Protein AF-A0A1B6KDT9-F1 (afdb_monomer_lite)

Organism: NCBI:txid36148

Foldseek 3Di:
DVVVVLLVVLLVQLLVLVLQLVVCVVVVPPVSNVVSVVSNVVSLVVLVVQLVVLAVVLVVLVVVLVVLVPDPQVPDDPVSVVVSVVSNVVSVVVPCPPDDPDDRSHVVSSVVSVVVSVVVNVVVVVVVVVD

Radius of gyration: 21.73 Å; chains: 1; bounding box: 51×24×67 Å

pLDDT: mean 79.78, std 12.58, range [40.0, 93.25]

Sequence (131 aa):
MIFLEVVLTSQIAICFCGFHVIQAVYTGESTRLFKFFIGVGVFTLMLFVYCTSGQKLINKSEELHNNLYFCPWPERSESFKRAVHLCQTNTKKALVIDGTLTIPANLHTFVNSMKAVFSYLNFLLAIKDKS

InterPro domains:
  IPR004117 Olfactory receptor, insect [PF02949] (7-117)
  IPR004117 Olfactory receptor, insect [PTHR21137] (2-129)

Structure (mmCIF, N/CA/C/O backbone):
data_AF-A0A1B6KDT9-F1
#
_entry.id   AF-A0A1B6KDT9-F1
#
loop_
_atom_site.group_PDB
_atom_site.id
_atom_site.type_symbol
_atom_site.label_atom_id
_atom_site.label_alt_id
_atom_site.label_comp_id
_atom_site.label_asym_id
_atom_site.label_entity_id
_atom_site.label_seq_id
_atom_site.pdbx_PDB_ins_code
_atom_site.Cartn_x
_atom_site.Cartn_y
_atom_site.Cartn_z
_atom_site.occupancy
_atom_site.B_iso_or_equiv
_atom_site.auth_seq_id
_atom_site.auth_comp_id
_atom_site.auth_asym_id
_atom_site.auth_atom_id
_atom_site.pdbx_PDB_model_num
ATOM 1 N N . MET A 1 1 ? 2.517 13.244 -9.007 1.00 64.44 1 MET A N 1
ATOM 2 C CA . MET A 1 1 ? 1.437 13.972 -8.308 1.00 64.44 1 MET A CA 1
ATOM 3 C C . MET A 1 1 ? 0.186 13.101 -8.173 1.00 64.44 1 MET A C 1
ATOM 5 O O . MET A 1 1 ? -0.043 12.633 -7.071 1.00 64.44 1 MET A O 1
ATOM 9 N N . ILE A 1 2 ? -0.508 12.742 -9.266 1.00 75.62 2 ILE A N 1
ATOM 10 C CA . ILE A 1 2 ? -1.737 11.906 -9.240 1.00 75.62 2 ILE A CA 1
ATOM 11 C C . ILE A 1 2 ? -1.549 10.560 -8.507 1.00 75.62 2 ILE A C 1
ATOM 13 O O . ILE A 1 2 ? -2.384 10.178 -7.696 1.00 75.62 2 ILE A O 1
ATOM 17 N N . PHE A 1 3 ? -0.431 9.856 -8.737 1.00 72.06 3 PHE A N 1
ATOM 18 C CA . PHE A 1 3 ? -0.158 8.567 -8.078 1.00 72.06 3 PHE A CA 1
ATOM 19 C C . PHE A 1 3 ? -0.131 8.671 -6.547 1.00 72.06 3 PHE A C 1
ATOM 21 O O . PHE A 1 3 ? -0.765 7.877 -5.858 1.00 72.06 3 PHE A O 1
ATOM 28 N N . LEU A 1 4 ? 0.582 9.669 -6.018 1.00 73.62 4 LEU A N 1
ATOM 29 C CA . LEU A 1 4 ? 0.718 9.869 -4.577 1.00 73.62 4 LEU A CA 1
ATOM 30 C C . LEU A 1 4 ? -0.634 10.218 -3.946 1.00 73.62 4 LEU A C 1
ATOM 32 O O . LEU A 1 4 ? -0.986 9.672 -2.908 1.00 73.62 4 LEU A O 1
ATOM 36 N N . GLU A 1 5 ? -1.405 11.081 -4.602 1.00 80.94 5 GLU A N 1
ATOM 37 C CA . GLU A 1 5 ? -2.733 11.489 -4.144 1.00 80.94 5 GLU A CA 1
ATOM 38 C C . GLU A 1 5 ? -3.702 10.300 -4.055 1.00 80.94 5 GLU A C 1
ATOM 40 O O . GLU A 1 5 ? -4.363 10.112 -3.034 1.00 80.94 5 GLU A O 1
ATOM 45 N N . VAL A 1 6 ? -3.729 9.434 -5.074 1.00 81.50 6 VAL A N 1
ATOM 46 C CA . VAL A 1 6 ? -4.562 8.218 -5.083 1.00 81.50 6 VAL A CA 1
ATOM 47 C C . VAL A 1 6 ? -4.156 7.246 -3.970 1.00 81.50 6 VAL A C 1
ATOM 49 O O . VAL A 1 6 ? -5.011 6.689 -3.281 1.00 81.50 6 VAL A O 1
ATOM 52 N N . VAL A 1 7 ? -2.853 7.052 -3.750 1.00 82.62 7 VAL A N 1
ATOM 53 C CA . VAL A 1 7 ? -2.365 6.160 -2.687 1.00 82.62 7 VAL A CA 1
ATOM 54 C C . VAL A 1 7 ? -2.754 6.698 -1.310 1.00 82.62 7 VAL A C 1
ATOM 56 O O . VAL A 1 7 ? -3.352 5.963 -0.525 1.00 82.62 7 VAL A O 1
ATOM 59 N N . LEU A 1 8 ? -2.509 7.981 -1.038 1.00 83.38 8 LEU A N 1
ATOM 60 C CA . LEU A 1 8 ? -2.834 8.593 0.253 1.00 83.38 8 LEU A CA 1
ATOM 61 C C . LEU A 1 8 ? -4.343 8.582 0.533 1.00 83.38 8 LEU A C 1
ATOM 63 O O . LEU A 1 8 ? -4.763 8.193 1.622 1.00 83.38 8 LEU A O 1
ATOM 67 N N . THR A 1 9 ? -5.166 8.952 -0.452 1.00 86.75 9 THR A N 1
ATOM 68 C CA . THR A 1 9 ? -6.633 8.944 -0.307 1.00 86.75 9 THR A CA 1
ATOM 69 C C . THR A 1 9 ? -7.169 7.538 -0.047 1.00 86.75 9 THR A C 1
ATOM 71 O O . THR A 1 9 ? -7.989 7.357 0.854 1.00 86.75 9 THR A O 1
ATOM 74 N N . SER A 1 10 ? -6.660 6.524 -0.755 1.00 87.12 10 SER A N 1
ATOM 75 C CA . SER A 1 10 ? -7.054 5.130 -0.519 1.00 87.12 10 SER A CA 1
ATOM 76 C C . SER A 1 10 ? -6.638 4.624 0.868 1.00 87.12 10 SER A C 1
ATOM 78 O O . SER A 1 10 ? -7.434 3.969 1.535 1.00 87.12 10 SER A O 1
ATOM 80 N N . GLN A 1 11 ? -5.444 4.977 1.359 1.00 88.56 11 GLN A N 1
ATOM 81 C CA . GLN A 1 11 ? -4.993 4.594 2.701 1.00 88.56 11 GLN A CA 1
ATOM 82 C C . GLN A 1 11 ? -5.866 5.211 3.793 1.0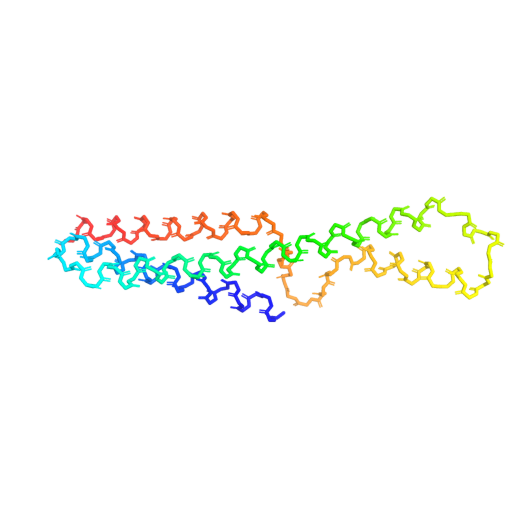0 88.56 11 GLN A C 1
ATOM 84 O O . GLN A 1 11 ? -6.297 4.502 4.701 1.00 88.56 11 GLN A O 1
ATOM 89 N N . ILE A 1 12 ? -6.162 6.511 3.692 1.00 89.75 12 ILE A N 1
ATOM 90 C CA . ILE A 1 12 ? -7.029 7.210 4.650 1.00 89.75 12 ILE A CA 1
ATOM 91 C C . ILE A 1 12 ? -8.427 6.577 4.657 1.00 89.75 12 ILE A C 1
ATOM 93 O O . ILE A 1 12 ? -8.976 6.316 5.730 1.00 89.75 12 ILE A O 1
ATOM 97 N N . ALA A 1 13 ? -8.977 6.261 3.480 1.00 91.75 13 ALA A N 1
ATOM 98 C CA . ALA A 1 13 ? -10.274 5.602 3.359 1.00 91.75 13 ALA A CA 1
ATOM 99 C C . ALA A 1 13 ? -10.287 4.208 4.010 1.00 91.75 13 ALA A C 1
ATOM 101 O O . ALA A 1 13 ? -11.212 3.893 4.760 1.00 91.75 13 ALA A O 1
ATOM 102 N N . ILE A 1 14 ? -9.246 3.391 3.794 1.00 92.31 14 ILE A N 1
ATOM 103 C CA . ILE A 1 14 ? -9.132 2.063 4.418 1.00 92.31 14 ILE A CA 1
ATOM 104 C C . ILE A 1 14 ? -9.033 2.188 5.943 1.00 92.31 14 ILE A C 1
ATOM 106 O O . ILE A 1 14 ? -9.718 1.449 6.648 1.00 92.31 14 ILE A O 1
ATOM 110 N N . CYS A 1 15 ? -8.243 3.131 6.468 1.00 91.19 15 CYS A N 1
ATOM 111 C CA . CYS A 1 15 ? -8.153 3.380 7.910 1.00 91.19 15 CYS A CA 1
ATOM 112 C C . CYS A 1 15 ? -9.515 3.763 8.510 1.00 91.19 15 CYS A C 1
ATOM 114 O O . CYS A 1 15 ? -9.925 3.205 9.527 1.00 91.19 15 CYS A O 1
ATOM 116 N N . PHE A 1 16 ? -10.236 4.685 7.866 1.00 90.62 16 PHE A N 1
ATOM 117 C CA . PHE A 1 16 ? -11.547 5.139 8.324 1.00 90.62 16 PHE A CA 1
ATOM 118 C C . PHE A 1 16 ? -12.584 4.008 8.307 1.00 90.62 16 PHE A C 1
ATOM 120 O O . PHE A 1 16 ? -13.243 3.744 9.315 1.00 90.62 16 PHE A O 1
ATOM 127 N N . CYS A 1 17 ? -12.697 3.284 7.188 1.00 92.19 17 CYS A N 1
ATOM 128 C CA . CYS A 1 17 ? -13.607 2.146 7.087 1.00 92.19 17 CYS A CA 1
ATOM 129 C C . CYS A 1 17 ? -13.220 1.022 8.057 1.00 92.19 17 CYS A C 1
ATOM 131 O O . CYS A 1 17 ? -14.099 0.463 8.706 1.00 92.19 17 CYS A O 1
ATOM 133 N N . GLY A 1 18 ? -11.928 0.720 8.209 1.00 90.62 18 GLY A N 1
ATOM 134 C CA . GLY A 1 18 ? -11.429 -0.299 9.134 1.00 90.62 18 GLY A CA 1
ATOM 135 C C . GLY A 1 18 ? -11.780 0.008 10.589 1.00 90.62 18 GLY A C 1
ATOM 136 O O . GLY A 1 18 ? -12.274 -0.864 11.301 1.00 90.62 18 GLY A O 1
ATOM 137 N N . PHE A 1 19 ? -11.627 1.263 11.016 1.00 90.12 19 PHE A N 1
ATOM 138 C CA . PHE A 1 19 ? -12.045 1.694 12.350 1.00 90.12 19 PHE A CA 1
ATOM 139 C C . PHE A 1 19 ? -13.556 1.530 12.566 1.00 90.12 19 PHE A C 1
ATOM 141 O O . PHE A 1 19 ? -13.979 1.006 13.598 1.00 90.12 19 PHE A O 1
ATOM 148 N N . HIS A 1 20 ? -14.376 1.902 11.579 1.00 89.62 20 HIS A N 1
ATOM 149 C CA . HIS A 1 20 ? -15.826 1.713 11.647 1.00 89.62 20 HIS A CA 1
ATOM 150 C C . HIS A 1 20 ? -16.254 0.243 11.645 1.00 89.62 20 HIS A C 1
ATOM 152 O O . HIS A 1 20 ? -17.220 -0.094 12.327 1.00 89.62 20 HIS A O 1
ATOM 158 N N . VAL A 1 21 ? -15.540 -0.638 10.934 1.00 91.88 21 VAL A N 1
ATOM 159 C CA . VAL A 1 21 ? -15.748 -2.092 11.036 1.00 91.88 21 VAL A CA 1
ATOM 160 C C . VAL A 1 21 ? -15.525 -2.537 12.474 1.00 91.88 21 VAL A C 1
ATOM 162 O O . VAL A 1 21 ? -16.394 -3.187 13.046 1.00 91.88 21 VAL A O 1
ATOM 165 N N . ILE A 1 22 ? -14.407 -2.140 13.083 1.00 89.44 22 ILE A N 1
ATOM 166 C CA . ILE A 1 22 ? -14.089 -2.532 14.457 1.00 89.44 22 ILE A CA 1
ATOM 167 C C . ILE A 1 22 ? -15.148 -1.999 15.428 1.00 89.44 22 ILE A C 1
ATOM 169 O O . ILE A 1 22 ? -15.654 -2.748 16.257 1.00 89.44 22 ILE A O 1
ATOM 173 N N . GLN A 1 23 ? -15.556 -0.734 15.302 1.00 88.06 23 GLN A N 1
ATOM 174 C CA . GLN A 1 23 ? -16.642 -0.184 16.117 1.00 88.06 23 GLN A CA 1
ATOM 175 C C . GLN A 1 23 ? -17.964 -0.942 15.939 1.00 88.06 23 GLN A C 1
ATOM 177 O O . GLN A 1 23 ? -18.610 -1.244 16.938 1.00 88.06 23 GLN A O 1
ATOM 182 N N . ALA A 1 24 ? -18.348 -1.276 14.704 1.00 89.62 24 ALA A N 1
ATOM 183 C CA . ALA A 1 24 ? -19.578 -2.012 14.420 1.00 89.62 24 ALA A CA 1
ATOM 184 C C . ALA A 1 24 ? -19.558 -3.440 14.993 1.00 89.62 24 ALA A C 1
ATOM 186 O O . ALA A 1 24 ? -20.603 -3.951 15.392 1.00 89.62 24 ALA A O 1
ATOM 187 N N . VAL A 1 25 ? -18.377 -4.068 15.075 1.00 87.88 25 VAL A N 1
ATOM 188 C CA . VAL A 1 25 ? -18.191 -5.353 15.770 1.00 87.88 25 VAL A CA 1
ATOM 189 C C . VAL A 1 25 ? -18.484 -5.206 17.265 1.00 87.88 25 VAL A C 1
ATOM 191 O O . VAL A 1 25 ? -19.193 -6.039 17.820 1.00 87.88 25 VAL A O 1
ATOM 194 N N . TYR A 1 26 ? -18.003 -4.137 17.911 1.00 87.06 26 TYR A N 1
ATOM 195 C CA . TYR A 1 26 ? -18.268 -3.893 19.337 1.00 87.06 26 TYR A CA 1
ATOM 196 C C . TYR A 1 26 ? -19.737 -3.563 19.636 1.00 87.06 26 TYR A C 1
ATOM 198 O O . TYR A 1 26 ? -20.240 -3.957 20.684 1.00 87.06 26 TYR A O 1
ATOM 206 N N . THR A 1 27 ? -20.427 -2.834 18.753 1.00 87.00 27 THR A N 1
ATOM 207 C CA . THR A 1 27 ? -21.835 -2.446 18.963 1.00 87.00 27 THR A CA 1
ATOM 208 C C . THR A 1 27 ? -22.844 -3.500 18.501 1.00 87.00 27 THR A C 1
ATOM 210 O O . THR A 1 27 ? -24.022 -3.389 18.830 1.00 87.00 27 THR A O 1
ATOM 213 N N . GLY A 1 28 ? -22.418 -4.516 17.740 1.00 87.56 28 GLY A N 1
ATOM 214 C CA . GLY A 1 28 ? -23.296 -5.561 17.198 1.00 87.56 28 GLY A CA 1
ATOM 215 C C . GLY A 1 28 ? -24.155 -5.119 16.002 1.00 87.56 28 GLY A C 1
ATOM 216 O O . GLY A 1 28 ? -25.059 -5.841 15.576 1.00 87.56 28 GLY A O 1
ATOM 217 N N . GLU A 1 29 ? -23.891 -3.945 15.420 1.00 89.75 29 GLU A N 1
ATOM 218 C CA . GLU A 1 29 ? -24.674 -3.401 14.305 1.00 89.75 29 GLU A CA 1
ATOM 219 C C . GLU A 1 29 ? -24.286 -4.039 12.957 1.00 89.75 29 GLU A C 1
ATOM 221 O O . GLU A 1 29 ? -23.458 -3.529 12.195 1.00 89.75 29 GLU A O 1
ATOM 226 N N . SER A 1 30 ? -24.950 -5.147 12.622 1.00 87.94 30 SER A N 1
ATOM 227 C CA . SER A 1 30 ? -24.648 -5.973 11.437 1.00 87.94 30 SER A CA 1
ATOM 228 C C . SER A 1 30 ? -24.710 -5.217 10.097 1.00 87.94 30 SER A C 1
ATOM 230 O O . SER A 1 30 ? -23.904 -5.462 9.199 1.00 87.94 30 SER A O 1
ATOM 232 N N . THR A 1 31 ? -25.632 -4.262 9.942 1.00 87.56 31 THR A N 1
ATOM 233 C CA . THR A 1 31 ? -25.790 -3.492 8.693 1.00 87.56 31 THR A CA 1
ATOM 234 C C . THR A 1 31 ? -24.636 -2.520 8.449 1.00 87.56 31 THR A C 1
ATOM 236 O O . THR A 1 31 ? -24.200 -2.350 7.309 1.00 87.56 31 THR A O 1
ATOM 239 N N . ARG A 1 32 ? -24.118 -1.886 9.507 1.00 86.88 32 ARG A N 1
ATOM 240 C CA . ARG A 1 32 ? -22.930 -1.024 9.437 1.00 86.88 32 ARG A CA 1
ATOM 241 C C . ARG A 1 32 ? -21.679 -1.851 9.185 1.00 86.88 32 ARG A C 1
ATOM 243 O O . ARG A 1 32 ? -20.897 -1.485 8.311 1.00 86.88 32 ARG A O 1
ATOM 250 N N . LEU A 1 33 ? -21.543 -2.987 9.868 1.00 90.50 33 LEU A N 1
ATOM 251 C CA . LEU A 1 33 ? -20.430 -3.912 9.669 1.00 90.50 33 LEU A CA 1
ATOM 252 C C . LEU A 1 33 ? -20.305 -4.320 8.198 1.00 90.50 33 LEU A C 1
ATOM 254 O O . LEU A 1 33 ? -19.243 -4.144 7.607 1.00 90.50 33 LEU A O 1
ATOM 258 N N . PHE A 1 34 ? -21.399 -4.771 7.581 1.00 90.69 34 PHE A N 1
ATOM 259 C CA . PHE A 1 34 ? -21.392 -5.190 6.179 1.00 90.69 34 PHE A CA 1
ATOM 260 C C . PHE A 1 34 ? -20.990 -4.056 5.225 1.00 90.69 34 PHE A C 1
ATOM 262 O O . PHE A 1 34 ? -20.129 -4.242 4.365 1.00 90.69 34 PHE A O 1
ATOM 269 N N . LYS A 1 35 ? -21.556 -2.854 5.410 1.00 90.00 35 LYS A N 1
ATOM 270 C CA . LYS A 1 35 ? -21.249 -1.679 4.577 1.00 90.00 35 LYS A CA 1
ATOM 271 C C . LYS A 1 35 ? -19.766 -1.309 4.623 1.00 90.00 35 LYS A C 1
ATOM 273 O O . LYS A 1 35 ? -19.142 -1.144 3.576 1.00 90.00 35 LYS A O 1
ATOM 278 N N . PHE A 1 36 ? -19.197 -1.181 5.821 1.00 91.31 36 PHE A N 1
ATOM 279 C CA . PHE A 1 36 ? -17.802 -0.766 5.968 1.00 91.31 36 PHE A CA 1
ATOM 280 C C . PHE A 1 36 ? -16.817 -1.878 5.607 1.00 91.31 36 PHE A C 1
ATOM 282 O O . PHE A 1 36 ? -15.760 -1.583 5.052 1.00 91.31 36 PHE A O 1
ATOM 289 N N . PHE A 1 37 ? -17.178 -3.144 5.833 1.00 91.06 37 PHE A N 1
ATOM 290 C CA . PHE A 1 37 ? -16.369 -4.288 5.416 1.00 91.06 37 PHE A CA 1
ATOM 291 C C . PHE A 1 37 ? -16.230 -4.353 3.890 1.00 91.06 37 PHE A C 1
ATOM 293 O O . PHE A 1 37 ? -15.119 -4.484 3.375 1.00 91.06 37 PHE A O 1
ATOM 300 N N . ILE A 1 38 ? -17.334 -4.163 3.157 1.00 93.06 38 ILE A N 1
ATOM 301 C CA . ILE A 1 38 ? -17.290 -4.034 1.694 1.00 93.06 38 ILE A CA 1
ATOM 302 C C . ILE A 1 38 ? -16.424 -2.841 1.288 1.00 93.06 38 ILE A C 1
ATOM 304 O O . ILE A 1 38 ? -15.599 -2.975 0.388 1.00 93.06 38 ILE A O 1
ATOM 308 N N . GLY A 1 39 ? -16.564 -1.699 1.970 1.00 90.69 39 GLY A N 1
ATOM 309 C CA . GLY A 1 39 ? -15.744 -0.511 1.720 1.00 90.69 39 GLY A CA 1
ATOM 310 C C . GLY A 1 39 ? -14.241 -0.800 1.792 1.00 90.69 39 GLY A C 1
ATOM 311 O O . GLY A 1 39 ? -13.516 -0.512 0.841 1.00 90.69 39 GLY A O 1
ATOM 312 N N . VAL A 1 40 ? -13.778 -1.445 2.869 1.00 92.12 40 VAL A N 1
ATOM 313 C CA . VAL A 1 40 ? -12.368 -1.857 3.027 1.00 92.12 40 VAL A CA 1
ATOM 314 C C . VAL A 1 40 ? -11.907 -2.731 1.857 1.00 92.12 40 VAL A C 1
ATOM 316 O O . VAL A 1 40 ? -10.826 -2.504 1.305 1.00 92.12 40 VAL A O 1
ATOM 319 N N . GLY A 1 41 ? -12.729 -3.705 1.455 1.00 91.56 41 GLY A N 1
ATOM 320 C CA . GLY A 1 41 ? -12.439 -4.585 0.324 1.00 91.56 41 GLY A CA 1
ATOM 321 C C . GLY A 1 41 ? -12.306 -3.827 -0.998 1.00 91.56 41 GLY A C 1
ATOM 322 O O . GLY A 1 41 ? -11.325 -4.013 -1.716 1.00 91.56 41 GLY A O 1
ATOM 323 N N . VAL A 1 42 ? -13.244 -2.922 -1.294 1.00 92.50 42 VAL A N 1
ATOM 324 C CA . VAL A 1 42 ? -13.245 -2.117 -2.527 1.00 92.50 42 VAL A CA 1
ATOM 325 C C . VAL A 1 42 ? -12.007 -1.224 -2.611 1.00 92.50 42 VAL A C 1
ATOM 327 O O . VAL A 1 42 ? -11.313 -1.247 -3.628 1.00 92.50 42 VAL A O 1
ATOM 330 N N . PHE A 1 43 ? -11.678 -0.481 -1.549 1.00 90.25 43 PHE A N 1
ATOM 331 C CA . PHE A 1 43 ? -10.506 0.403 -1.556 1.00 90.25 43 PHE A CA 1
ATOM 332 C C . PHE A 1 43 ? -9.188 -0.375 -1.649 1.00 90.25 43 PHE A C 1
ATOM 334 O O . PHE A 1 43 ? -8.269 0.047 -2.353 1.00 90.25 43 PHE A O 1
ATOM 341 N N . THR A 1 44 ? -9.110 -1.543 -1.007 1.00 89.62 44 THR A N 1
ATOM 342 C CA . THR A 1 44 ? -7.934 -2.420 -1.091 1.00 89.62 44 THR A CA 1
ATOM 343 C C . THR A 1 44 ? -7.757 -2.978 -2.504 1.00 89.62 44 THR A C 1
ATOM 345 O O . THR A 1 44 ? -6.646 -2.963 -3.035 1.00 89.62 44 THR A O 1
ATOM 348 N N . LEU A 1 45 ? -8.842 -3.427 -3.147 1.00 90.44 45 LEU A N 1
ATOM 349 C CA . LEU A 1 45 ? -8.815 -3.902 -4.534 1.00 90.44 45 LEU A CA 1
ATOM 350 C C . LEU A 1 45 ? -8.426 -2.789 -5.507 1.00 90.44 45 LEU A C 1
ATOM 352 O O . LEU A 1 45 ? -7.609 -3.018 -6.397 1.00 90.44 45 LEU A O 1
ATOM 356 N N . MET A 1 46 ? -8.957 -1.582 -5.321 1.00 88.06 46 MET A N 1
ATOM 357 C CA . MET A 1 46 ? -8.601 -0.421 -6.134 1.00 88.06 46 MET A CA 1
ATOM 358 C C . MET A 1 46 ? -7.099 -0.117 -6.045 1.00 88.06 46 MET A C 1
ATOM 360 O O . MET A 1 46 ? -6.439 0.021 -7.077 1.00 88.06 46 MET A O 1
ATOM 364 N N . LEU A 1 47 ? -6.537 -0.094 -4.831 1.00 87.62 47 LEU A N 1
ATOM 365 C CA . LEU A 1 47 ? -5.102 0.105 -4.622 1.00 87.62 47 LEU A CA 1
ATOM 366 C C . LEU A 1 47 ? -4.273 -1.033 -5.242 1.00 87.62 47 LEU A C 1
ATOM 368 O O . LEU A 1 47 ? -3.261 -0.783 -5.895 1.00 87.62 47 LEU A O 1
ATOM 372 N N . PHE A 1 48 ? -4.723 -2.281 -5.102 1.00 87.00 48 PHE A N 1
ATOM 373 C CA . PHE A 1 48 ? -4.053 -3.444 -5.680 1.00 87.00 48 PHE A CA 1
ATOM 374 C C . PHE A 1 48 ? -4.020 -3.402 -7.215 1.00 87.00 48 PHE A C 1
ATOM 376 O O . PHE A 1 48 ? -2.963 -3.593 -7.822 1.00 87.00 48 PHE A O 1
ATOM 383 N N . VAL A 1 49 ? -5.147 -3.104 -7.868 1.00 88.06 49 VAL A N 1
ATOM 384 C CA . VAL A 1 49 ? -5.223 -2.961 -9.333 1.00 88.06 49 VAL A CA 1
ATOM 385 C C . VAL A 1 49 ? -4.315 -1.829 -9.815 1.00 88.06 49 VAL A C 1
ATOM 387 O O . VAL A 1 49 ? -3.625 -1.967 -10.828 1.00 88.06 49 VAL A O 1
ATOM 390 N N . TYR A 1 50 ? -4.253 -0.731 -9.065 1.00 84.38 50 TYR A N 1
ATOM 391 C CA . TYR A 1 50 ? -3.402 0.404 -9.395 1.00 84.38 50 TYR A CA 1
ATOM 392 C C . TYR A 1 50 ? -1.906 0.058 -9.304 1.00 84.38 50 TYR A C 1
ATOM 394 O O . TYR A 1 50 ? -1.159 0.250 -10.266 1.00 84.38 50 TYR A O 1
ATOM 402 N N . CYS A 1 51 ? -1.473 -0.544 -8.193 1.00 83.94 51 CYS A N 1
ATOM 403 C CA . CYS A 1 51 ? -0.083 -0.958 -7.990 1.00 83.94 51 CYS A CA 1
ATOM 404 C C . CYS A 1 51 ? 0.355 -2.071 -8.955 1.00 83.94 51 CYS A C 1
ATOM 406 O O . CYS A 1 51 ? 1.484 -2.060 -9.439 1.00 83.94 51 CYS A O 1
ATOM 408 N N . THR A 1 52 ? -0.523 -3.025 -9.276 1.00 83.62 52 THR A N 1
ATOM 409 C CA . THR A 1 52 ? -0.205 -4.094 -10.241 1.00 83.62 52 THR A CA 1
ATOM 410 C C . THR A 1 52 ? -0.103 -3.574 -11.671 1.00 83.62 52 THR A C 1
ATOM 412 O O . THR A 1 52 ? 0.761 -4.024 -12.424 1.00 83.62 52 THR A O 1
ATOM 415 N N . SER A 1 53 ? -0.933 -2.602 -12.052 1.00 82.81 53 SER A N 1
ATOM 416 C CA . SER A 1 53 ? -0.834 -1.936 -13.356 1.00 82.81 53 SER A CA 1
ATOM 417 C C . SER A 1 53 ? 0.478 -1.162 -13.486 1.00 82.81 53 SER A C 1
ATOM 419 O O . SER A 1 53 ? 1.159 -1.274 -14.505 1.00 82.81 53 SER A O 1
ATOM 421 N N . GLY A 1 54 ? 0.883 -0.459 -12.424 1.00 81.31 54 GLY A N 1
ATOM 422 C CA . GLY A 1 54 ? 2.190 0.191 -12.355 1.00 81.31 54 GLY A CA 1
ATOM 423 C C . GLY A 1 54 ? 3.354 -0.798 -12.462 1.00 81.31 54 GLY A C 1
ATOM 424 O O . GLY A 1 54 ? 4.274 -0.579 -13.247 1.00 81.31 54 GLY A O 1
ATOM 425 N N . GLN A 1 55 ? 3.278 -1.943 -11.774 1.00 80.50 55 GLN A N 1
ATOM 426 C CA . GLN A 1 55 ? 4.305 -2.984 -11.855 1.00 80.50 55 GLN A CA 1
ATOM 427 C C . GLN A 1 55 ? 4.430 -3.558 -13.270 1.00 80.50 55 GLN A C 1
ATOM 429 O O . GLN A 1 55 ? 5.539 -3.758 -13.755 1.00 80.50 55 GLN A O 1
ATOM 434 N N . LYS A 1 56 ? 3.308 -3.805 -13.960 1.00 80.44 56 LYS A N 1
ATOM 435 C CA . LYS A 1 56 ? 3.324 -4.273 -15.356 1.00 80.44 56 LYS A CA 1
ATOM 436 C C . LYS A 1 56 ? 4.014 -3.269 -16.276 1.00 80.44 56 LYS A C 1
ATOM 438 O O . LYS A 1 56 ? 4.767 -3.683 -17.153 1.00 80.44 56 LYS A O 1
ATOM 443 N N . LEU A 1 57 ? 3.775 -1.973 -16.065 1.00 77.81 57 LEU A N 1
ATOM 444 C CA . LEU A 1 57 ? 4.424 -0.912 -16.831 1.00 77.81 57 LEU A CA 1
ATOM 445 C C . LEU A 1 57 ? 5.939 -0.891 -16.586 1.00 77.81 57 LEU A C 1
ATOM 447 O O . LEU A 1 57 ? 6.703 -0.813 -17.545 1.00 77.81 57 LEU A O 1
ATOM 451 N N . ILE A 1 58 ? 6.365 -1.029 -15.327 1.00 77.12 58 ILE A N 1
ATOM 452 C CA . ILE A 1 58 ? 7.785 -1.122 -14.954 1.00 77.12 58 ILE A CA 1
ATOM 453 C C . ILE A 1 58 ? 8.429 -2.343 -15.622 1.00 77.12 58 ILE A C 1
ATOM 455 O O . ILE A 1 58 ? 9.414 -2.193 -16.339 1.00 77.12 58 ILE A O 1
ATOM 459 N N . ASN A 1 59 ? 7.822 -3.526 -15.492 1.00 79.75 59 ASN A N 1
ATOM 460 C CA . ASN A 1 59 ? 8.356 -4.763 -16.068 1.00 79.75 59 ASN A CA 1
ATOM 461 C C . ASN A 1 59 ? 8.459 -4.689 -17.598 1.00 79.75 59 ASN A C 1
ATOM 463 O O . ASN A 1 59 ? 9.453 -5.119 -18.174 1.00 79.75 59 ASN A O 1
ATOM 467 N N . LYS A 1 60 ? 7.446 -4.130 -18.276 1.00 77.44 60 LYS A N 1
ATOM 468 C CA . LYS A 1 60 ? 7.479 -3.950 -19.736 1.00 77.44 60 LYS A CA 1
ATOM 469 C C . LYS A 1 60 ? 8.542 -2.946 -20.165 1.00 77.44 60 LYS A C 1
ATOM 471 O O . LYS A 1 60 ? 9.174 -3.141 -21.199 1.00 77.44 60 LYS A O 1
ATOM 476 N N . SER A 1 61 ? 8.755 -1.899 -19.375 1.00 74.94 61 SER A N 1
ATOM 477 C CA . SER A 1 61 ? 9.833 -0.942 -19.605 1.00 74.94 61 SER A CA 1
ATOM 478 C C . SER A 1 61 ? 11.206 -1.611 -19.474 1.00 74.94 61 SER A C 1
ATOM 480 O O . SER A 1 61 ? 12.063 -1.409 -20.330 1.00 74.94 61 SER A O 1
ATOM 482 N N . GLU A 1 62 ? 11.413 -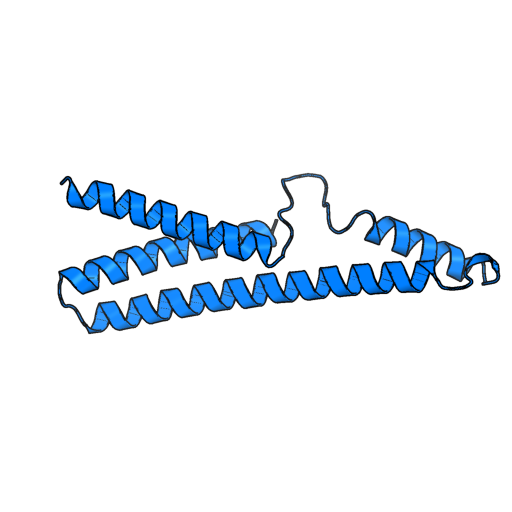2.446 -18.455 1.00 79.25 62 GLU A N 1
ATOM 483 C CA . GLU A 1 62 ? 12.651 -3.220 -18.281 1.00 79.25 62 GLU A CA 1
ATOM 484 C C . GLU A 1 62 ? 12.866 -4.236 -19.412 1.00 79.25 62 GLU A C 1
ATOM 486 O O . GLU A 1 62 ? 13.964 -4.331 -19.955 1.00 79.25 62 GLU A O 1
ATOM 491 N N . GLU A 1 63 ? 11.816 -4.946 -19.830 1.00 81.06 63 GLU A N 1
ATOM 492 C CA . GLU A 1 63 ? 11.866 -5.890 -20.954 1.00 81.06 63 GLU A CA 1
ATOM 493 C C . GLU A 1 63 ? 12.243 -5.183 -22.267 1.00 81.06 63 GLU A C 1
ATOM 495 O O . GLU A 1 63 ? 13.121 -5.644 -22.997 1.00 81.06 63 GLU A O 1
ATOM 500 N N . LEU A 1 64 ? 11.638 -4.021 -22.544 1.00 77.56 64 LEU A N 1
ATOM 501 C CA . LEU A 1 64 ? 11.995 -3.181 -23.689 1.00 77.56 64 LEU A CA 1
ATOM 502 C C . LEU A 1 64 ? 13.450 -2.715 -23.610 1.00 77.56 64 LEU A C 1
ATOM 504 O O . LEU A 1 64 ? 14.159 -2.772 -24.612 1.00 77.56 64 LEU A O 1
ATOM 508 N N . HIS A 1 65 ? 13.915 -2.291 -22.433 1.00 73.19 65 HIS A N 1
ATOM 509 C CA . HIS A 1 65 ? 15.308 -1.898 -22.233 1.00 73.19 65 HIS A CA 1
ATOM 510 C C . HIS A 1 65 ? 16.271 -3.035 -22.569 1.00 73.19 65 HIS A C 1
ATOM 512 O O . HIS A 1 65 ? 17.240 -2.832 -23.300 1.00 73.19 65 HIS A O 1
ATOM 518 N N . ASN A 1 66 ? 15.973 -4.230 -22.063 1.00 80.19 66 ASN A N 1
ATOM 519 C CA . ASN A 1 66 ? 16.798 -5.410 -22.247 1.00 80.19 66 ASN A CA 1
ATOM 520 C C . ASN A 1 66 ? 16.834 -5.844 -23.722 1.00 80.19 66 ASN A C 1
ATOM 522 O O . ASN A 1 66 ? 17.902 -6.050 -24.293 1.00 80.19 66 ASN A O 1
ATOM 526 N N . ASN A 1 67 ? 15.675 -5.879 -24.383 1.00 80.44 67 ASN A N 1
ATOM 527 C CA . ASN A 1 67 ? 15.574 -6.234 -25.800 1.00 80.44 67 ASN A CA 1
ATOM 528 C C . ASN A 1 67 ? 16.284 -5.220 -26.709 1.00 80.44 67 ASN A C 1
ATOM 530 O O . ASN A 1 67 ? 16.929 -5.603 -27.684 1.00 80.44 67 ASN A O 1
ATOM 534 N N . LEU A 1 68 ? 16.205 -3.925 -26.387 1.00 76.44 68 LEU A N 1
ATOM 535 C CA . LEU A 1 68 ? 16.949 -2.887 -27.102 1.00 76.44 68 LEU A CA 1
ATOM 536 C C . LEU A 1 68 ? 18.462 -2.997 -26.876 1.00 76.44 68 LEU A C 1
ATOM 538 O O . LEU A 1 68 ? 19.225 -2.688 -27.789 1.00 76.44 68 LEU A O 1
ATOM 542 N N . TYR A 1 69 ? 18.897 -3.445 -25.695 1.00 74.81 69 TYR A N 1
ATOM 543 C CA . TYR A 1 69 ? 20.310 -3.654 -25.384 1.00 74.81 69 TYR A CA 1
ATOM 544 C C . TYR A 1 69 ? 20.920 -4.815 -26.185 1.00 74.81 69 TYR A C 1
ATOM 546 O O . TYR A 1 69 ? 22.014 -4.667 -26.723 1.00 74.81 69 TYR A O 1
ATOM 554 N N . PHE A 1 70 ? 20.200 -5.935 -26.320 1.00 80.12 70 PHE A N 1
ATOM 555 C CA . PHE A 1 70 ? 20.653 -7.114 -27.077 1.00 80.12 70 PHE A CA 1
ATOM 556 C C . PHE A 1 70 ? 20.445 -7.018 -28.599 1.00 80.12 70 PHE A C 1
ATOM 558 O O . PHE A 1 70 ? 20.920 -7.873 -29.345 1.00 80.12 70 PHE A O 1
ATOM 565 N N . CYS A 1 71 ? 19.743 -5.995 -29.086 1.00 76.44 71 CYS A N 1
ATOM 566 C CA . CYS A 1 71 ? 19.589 -5.752 -30.518 1.00 76.44 71 CYS A CA 1
ATOM 567 C C . CYS A 1 71 ? 20.932 -5.309 -31.137 1.00 76.44 71 CYS A C 1
ATOM 569 O O . CYS A 1 71 ? 21.631 -4.503 -30.522 1.00 76.44 71 CYS A O 1
ATOM 571 N N . PRO A 1 72 ? 21.292 -5.731 -32.368 1.00 76.31 72 PRO A N 1
ATOM 572 C CA . PRO A 1 72 ? 22.446 -5.203 -33.104 1.00 76.31 72 PRO A CA 1
ATOM 573 C C . PRO A 1 72 ? 22.181 -3.765 -33.599 1.00 76.31 72 PRO A C 1
ATOM 575 O O . PRO A 1 72 ? 22.139 -3.473 -34.792 1.00 76.31 72 PRO A O 1
ATOM 578 N N . TRP A 1 73 ? 21.965 -2.837 -32.666 1.00 73.25 73 TRP A N 1
ATOM 579 C CA . TRP A 1 73 ? 21.721 -1.417 -32.911 1.00 73.25 73 TRP A CA 1
ATOM 580 C C . TRP A 1 73 ? 22.899 -0.649 -33.556 1.00 73.25 73 TRP A C 1
ATOM 582 O O . TRP A 1 73 ? 22.611 0.329 -34.254 1.00 73.25 73 TRP A O 1
ATOM 592 N N . PRO A 1 74 ? 24.190 -1.044 -33.420 1.00 72.06 74 PRO A N 1
ATOM 593 C CA . PRO A 1 74 ? 25.299 -0.318 -34.052 1.00 72.06 74 PRO A CA 1
ATOM 594 C C . PRO A 1 74 ? 25.266 -0.340 -35.588 1.00 72.06 74 PRO A C 1
ATOM 596 O O . PRO A 1 74 ? 25.730 0.607 -36.224 1.00 72.06 74 PRO A O 1
ATOM 599 N N . GLU A 1 75 ? 24.672 -1.377 -36.181 1.00 78.62 75 GLU A N 1
ATOM 600 C CA . GLU A 1 75 ? 24.598 -1.591 -37.636 1.00 78.62 75 GLU A CA 1
ATOM 601 C C . GLU A 1 75 ? 23.305 -1.038 -38.267 1.00 78.62 75 GLU A C 1
ATOM 603 O O . GLU A 1 75 ? 23.111 -1.096 -39.481 1.00 78.62 75 GLU A O 1
ATOM 608 N N . ARG A 1 76 ? 22.390 -0.493 -37.456 1.00 77.06 76 ARG A N 1
ATOM 609 C CA . ARG A 1 76 ? 21.103 0.056 -37.913 1.00 77.06 76 ARG A CA 1
ATOM 610 C C . ARG A 1 76 ? 21.208 1.539 -38.291 1.00 77.06 76 ARG A C 1
ATOM 612 O O . ARG A 1 76 ? 22.214 2.200 -38.043 1.00 77.06 76 ARG A O 1
ATOM 619 N N . SER A 1 77 ? 20.143 2.069 -38.896 1.00 82.19 77 SER A N 1
ATOM 620 C CA . SER A 1 77 ? 20.062 3.466 -39.335 1.00 82.19 77 SER A CA 1
ATOM 621 C C . SER A 1 77 ? 20.280 4.463 -38.191 1.00 82.19 77 SER A C 1
ATOM 623 O O . SER A 1 77 ? 19.930 4.211 -37.037 1.00 82.19 77 SER A O 1
ATOM 625 N N . GLU A 1 78 ? 20.787 5.650 -38.521 1.00 78.12 78 GLU A N 1
ATOM 626 C CA . GLU A 1 78 ? 21.022 6.726 -37.548 1.00 78.12 78 GLU A CA 1
ATOM 627 C C . GLU A 1 78 ? 19.729 7.163 -36.829 1.00 78.12 78 GLU A C 1
ATOM 629 O O . GLU A 1 78 ? 19.733 7.496 -35.643 1.00 78.12 78 GLU A O 1
ATOM 634 N N . SER A 1 79 ? 18.585 7.073 -37.518 1.00 77.88 79 SER A N 1
ATOM 635 C CA . SER A 1 79 ? 17.254 7.278 -36.935 1.00 77.88 79 SER A CA 1
ATOM 636 C C . SER A 1 79 ? 16.915 6.250 -35.849 1.00 77.88 79 SER A C 1
ATOM 638 O O . SER A 1 79 ? 16.367 6.614 -34.808 1.00 77.88 79 SER A O 1
ATOM 640 N N . PHE A 1 80 ? 17.287 4.983 -36.051 1.00 77.19 80 PHE A N 1
ATOM 641 C CA . PHE A 1 80 ? 17.081 3.913 -35.079 1.00 77.19 80 PHE A CA 1
ATOM 642 C C . PHE A 1 80 ? 18.003 4.085 -33.870 1.00 77.19 80 PHE A C 1
ATOM 644 O O . PHE A 1 80 ? 17.542 3.998 -32.736 1.00 77.19 80 PHE A O 1
ATOM 651 N N . LYS A 1 81 ? 19.278 4.435 -34.084 1.00 79.38 81 LYS A N 1
ATOM 652 C CA . LYS A 1 81 ? 20.236 4.710 -32.998 1.00 79.38 81 LYS A CA 1
ATOM 653 C C . LYS A 1 81 ? 19.764 5.831 -32.075 1.00 79.38 81 LYS A C 1
ATOM 655 O O . LYS A 1 81 ? 19.810 5.677 -30.857 1.00 79.38 81 LYS A O 1
ATOM 660 N N . ARG A 1 82 ? 19.238 6.927 -32.637 1.00 79.44 82 ARG A N 1
ATOM 661 C CA . ARG A 1 82 ? 18.635 8.022 -31.856 1.00 79.44 82 ARG A CA 1
ATOM 662 C C . ARG A 1 82 ? 17.419 7.559 -31.056 1.00 79.44 82 ARG A C 1
ATOM 664 O O . ARG A 1 82 ? 17.301 7.918 -29.888 1.00 79.44 82 ARG A O 1
ATOM 671 N N . ALA A 1 83 ? 16.547 6.742 -31.649 1.00 76.81 83 ALA A N 1
ATOM 672 C CA . ALA A 1 83 ? 15.384 6.187 -30.957 1.00 76.81 83 ALA A CA 1
ATOM 673 C C . ALA A 1 83 ? 15.782 5.245 -29.805 1.00 76.81 83 ALA A C 1
ATOM 675 O O . ALA A 1 83 ? 15.193 5.321 -28.728 1.00 76.81 83 ALA A O 1
ATOM 676 N N . VAL A 1 84 ? 16.817 4.416 -29.995 1.00 76.75 84 VAL A N 1
ATOM 677 C CA . VAL A 1 84 ? 17.380 3.545 -28.950 1.00 76.75 84 VAL A CA 1
ATOM 678 C C . VAL A 1 84 ? 18.012 4.368 -27.835 1.00 76.75 84 VAL A C 1
ATOM 680 O O . VAL A 1 84 ? 17.714 4.118 -26.672 1.00 76.75 84 VAL A O 1
ATOM 683 N N . HIS A 1 85 ? 18.814 5.386 -28.158 1.00 74.50 85 HIS A N 1
ATOM 684 C CA . HIS A 1 85 ? 19.389 6.290 -27.160 1.00 74.50 85 HIS A CA 1
ATOM 685 C C . HIS A 1 85 ? 18.308 7.027 -26.364 1.00 74.50 85 HIS A C 1
ATOM 687 O O . HIS A 1 85 ? 18.405 7.128 -25.139 1.00 74.50 85 HIS A O 1
ATOM 693 N N . LEU A 1 86 ? 17.260 7.511 -27.038 1.00 74.12 86 LEU A N 1
ATOM 694 C CA . LEU A 1 86 ? 16.128 8.165 -26.393 1.00 74.12 86 LEU A CA 1
ATOM 695 C C . LEU A 1 86 ? 15.392 7.181 -25.478 1.00 74.12 86 LEU A C 1
ATOM 697 O O . LEU A 1 86 ? 15.181 7.501 -24.312 1.00 74.12 86 LEU A O 1
ATOM 701 N N . CYS A 1 87 ? 15.070 5.975 -25.953 1.00 70.88 87 CYS A N 1
ATOM 702 C CA . CYS A 1 87 ? 14.459 4.934 -25.126 1.00 70.88 87 CYS A CA 1
ATOM 703 C C . CYS A 1 87 ? 15.348 4.583 -23.933 1.00 70.88 87 CYS A C 1
ATOM 705 O O . CYS A 1 87 ? 14.893 4.676 -22.808 1.00 70.88 87 CYS A O 1
ATOM 707 N N . GLN A 1 88 ? 16.633 4.281 -24.125 1.00 69.44 88 GLN A N 1
ATOM 708 C CA . GLN A 1 88 ? 17.551 3.949 -23.032 1.00 69.44 88 GLN A CA 1
ATOM 709 C C . GLN A 1 88 ? 17.694 5.083 -22.011 1.00 69.44 88 GLN A C 1
ATOM 711 O O . GLN A 1 88 ? 17.767 4.806 -20.818 1.00 69.44 88 GLN A O 1
ATOM 716 N N . THR A 1 89 ? 17.700 6.346 -22.444 1.00 67.12 89 THR A N 1
ATOM 717 C CA . THR A 1 89 ? 17.763 7.503 -21.534 1.00 67.12 89 THR A CA 1
ATOM 718 C C . THR A 1 89 ? 16.460 7.661 -20.748 1.00 67.12 89 THR A C 1
ATOM 720 O O . THR A 1 89 ? 16.498 7.882 -19.539 1.00 67.12 89 THR A O 1
ATOM 723 N N . ASN A 1 90 ? 15.311 7.477 -21.404 1.00 64.12 90 ASN A N 1
ATOM 724 C CA . ASN A 1 90 ? 13.996 7.533 -20.762 1.00 64.12 90 ASN A CA 1
ATOM 725 C C . ASN A 1 90 ? 13.726 6.320 -19.860 1.00 64.12 90 ASN A C 1
ATOM 727 O O . ASN A 1 90 ? 13.058 6.457 -18.845 1.00 64.12 90 ASN A O 1
ATOM 731 N N . THR A 1 91 ? 14.270 5.147 -20.181 1.00 60.56 91 THR A N 1
ATOM 732 C CA . THR A 1 91 ? 14.091 3.928 -19.386 1.00 60.56 91 THR A CA 1
ATOM 733 C C . THR A 1 91 ? 15.072 3.841 -18.217 1.00 60.56 91 THR A C 1
ATOM 735 O O . THR A 1 91 ? 14.702 3.330 -17.167 1.00 60.56 91 THR A O 1
ATOM 738 N N . LYS A 1 92 ? 16.299 4.374 -18.342 1.00 54.41 92 LYS A N 1
ATOM 739 C CA . LYS A 1 92 ? 17.218 4.544 -17.196 1.00 54.41 92 LYS A CA 1
ATOM 740 C C . LYS A 1 92 ? 16.687 5.579 -16.205 1.00 54.41 92 LYS A C 1
ATOM 742 O O . LYS A 1 92 ? 16.806 5.387 -15.001 1.00 54.41 92 LYS A O 1
ATOM 747 N N . LYS A 1 93 ? 16.031 6.634 -16.700 1.00 51.78 93 LYS A N 1
ATOM 748 C CA . LYS A 1 93 ? 15.132 7.480 -15.905 1.00 51.78 93 LYS A CA 1
ATOM 749 C C . LYS A 1 93 ? 13.772 6.803 -15.756 1.00 51.78 93 LYS A C 1
ATOM 751 O O . LYS A 1 93 ? 12.760 7.400 -16.107 1.00 51.78 93 LYS A O 1
ATOM 756 N N . ALA A 1 94 ? 13.726 5.563 -15.272 1.00 46.19 94 ALA A N 1
ATOM 757 C CA . ALA A 1 94 ? 12.469 4.903 -14.943 1.00 46.19 9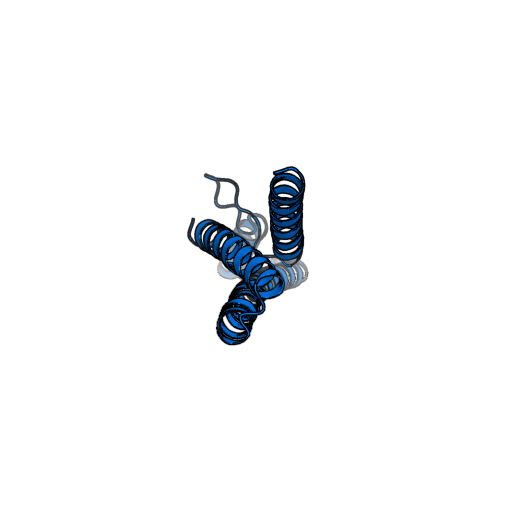4 ALA A CA 1
ATOM 758 C C . ALA A 1 94 ? 11.673 5.798 -13.981 1.00 46.19 94 ALA A C 1
ATOM 760 O O . ALA A 1 94 ? 11.914 5.809 -12.781 1.00 46.19 94 ALA A O 1
ATOM 761 N N . LEU A 1 95 ? 10.777 6.606 -14.548 1.00 49.75 95 LEU A N 1
ATOM 762 C CA . LEU A 1 95 ? 9.759 7.414 -13.893 1.00 49.75 95 LEU A CA 1
ATOM 763 C C . LEU A 1 95 ? 10.193 8.248 -12.671 1.00 49.75 95 LEU A C 1
ATOM 765 O O . LEU A 1 95 ? 9.348 8.614 -11.855 1.00 49.75 95 LEU A O 1
ATOM 769 N N . VAL A 1 96 ? 11.468 8.617 -12.548 1.00 44.09 96 VAL A N 1
ATOM 770 C CA . VAL A 1 96 ? 11.892 9.621 -11.567 1.00 44.09 96 VAL A CA 1
ATOM 771 C C . VAL A 1 96 ? 11.551 10.983 -12.158 1.00 44.09 96 VAL A C 1
ATOM 773 O O . VAL A 1 96 ? 12.358 11.630 -12.823 1.00 44.09 96 VAL A O 1
ATOM 776 N N . ILE A 1 97 ? 10.291 11.385 -11.991 1.00 43.56 97 ILE A N 1
ATOM 777 C CA . ILE A 1 97 ? 9.904 12.784 -12.146 1.00 43.56 97 ILE A CA 1
ATOM 778 C C . ILE A 1 97 ? 10.572 13.508 -10.976 1.00 43.56 97 ILE A C 1
ATOM 780 O O . ILE A 1 97 ? 10.057 13.506 -9.855 1.00 43.56 97 ILE A O 1
ATOM 784 N N . ASP A 1 98 ? 11.768 14.034 -11.243 1.00 40.00 98 ASP A N 1
ATOM 785 C CA . ASP A 1 98 ? 12.509 14.914 -10.347 1.00 40.00 98 ASP A CA 1
ATOM 786 C C . ASP A 1 98 ? 11.599 16.075 -9.937 1.00 40.00 98 ASP A C 1
ATOM 788 O O . ASP A 1 98 ? 11.136 16.853 -10.771 1.00 40.00 98 ASP A O 1
ATOM 792 N N . GLY A 1 99 ? 11.304 16.157 -8.640 1.00 46.38 99 GLY A N 1
ATOM 793 C CA . GLY A 1 99 ? 10.576 17.278 -8.050 1.00 46.38 99 GLY A CA 1
ATOM 794 C C . GLY A 1 99 ? 9.884 16.956 -6.729 1.00 46.38 99 GLY A C 1
ATOM 795 O O . GLY A 1 99 ? 9.821 17.805 -5.846 1.00 46.38 99 GLY A O 1
ATOM 796 N N . THR A 1 100 ? 9.379 15.736 -6.533 1.00 46.03 100 THR A N 1
ATOM 797 C CA . THR A 1 100 ? 8.754 15.323 -5.261 1.00 46.03 100 THR A CA 1
ATOM 798 C C . THR A 1 100 ? 8.721 13.798 -5.192 1.00 46.03 100 THR A C 1
ATOM 800 O O . THR A 1 100 ? 8.122 13.188 -6.071 1.00 46.03 100 THR A O 1
ATOM 803 N N . LEU A 1 101 ? 9.379 13.209 -4.183 1.00 47.19 101 LEU A N 1
ATOM 804 C CA . LEU A 1 101 ? 9.392 11.785 -3.794 1.00 47.19 101 LEU A CA 1
ATOM 805 C C . LEU A 1 101 ? 8.449 10.886 -4.625 1.00 47.19 101 LEU A C 1
ATOM 807 O O . LEU A 1 101 ? 7.292 10.658 -4.264 1.00 47.19 101 LEU A O 1
ATOM 811 N N . THR A 1 102 ? 8.924 10.400 -5.772 1.00 52.56 102 THR A N 1
ATOM 812 C CA . THR A 1 102 ? 8.137 9.549 -6.667 1.00 52.56 102 THR A CA 1
ATOM 813 C C . THR A 1 102 ? 8.199 8.119 -6.153 1.00 52.56 102 THR A C 1
ATOM 815 O O . THR A 1 102 ? 9.116 7.360 -6.448 1.00 52.56 102 THR A O 1
ATOM 818 N N . ILE A 1 103 ? 7.221 7.759 -5.323 1.00 58.47 103 ILE A N 1
ATOM 819 C CA . ILE A 1 103 ? 7.045 6.383 -4.866 1.00 58.47 103 ILE A CA 1
ATOM 820 C C . ILE A 1 103 ? 6.673 5.533 -6.094 1.00 58.47 103 ILE A C 1
ATOM 822 O O . ILE A 1 103 ? 5.654 5.820 -6.729 1.00 58.47 103 ILE A O 1
ATOM 826 N N . PRO A 1 104 ? 7.467 4.514 -6.468 1.00 63.88 104 PRO A N 1
ATOM 827 C CA . PRO A 1 104 ? 7.156 3.683 -7.620 1.00 63.88 104 PRO A CA 1
ATOM 828 C C . PRO A 1 104 ? 5.842 2.932 -7.400 1.00 63.88 104 PRO 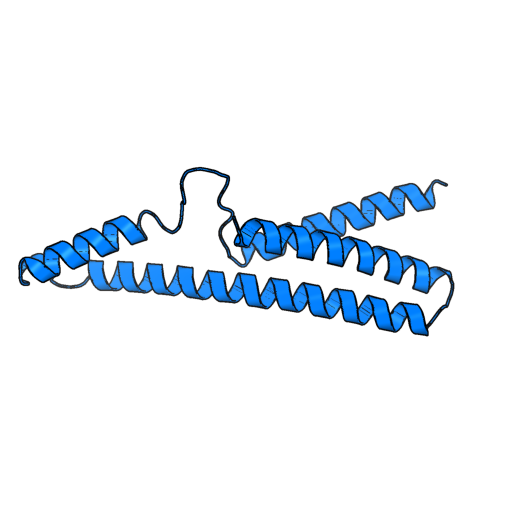A C 1
ATOM 830 O O . PRO A 1 104 ? 5.576 2.380 -6.327 1.00 63.88 104 PRO A O 1
ATOM 833 N N . ALA A 1 105 ? 5.030 2.889 -8.452 1.00 67.69 105 ALA A N 1
ATOM 834 C CA . ALA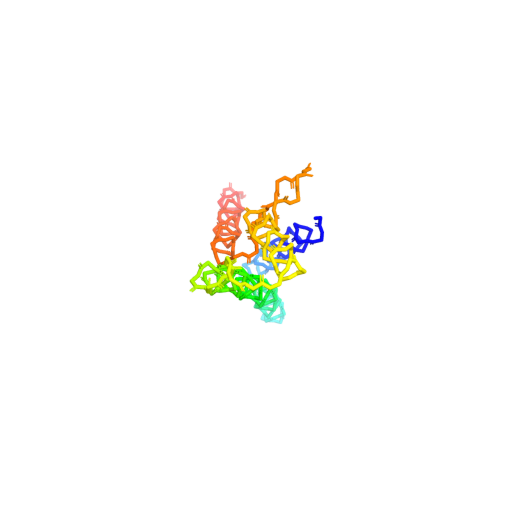 A 1 105 ? 3.768 2.167 -8.504 1.00 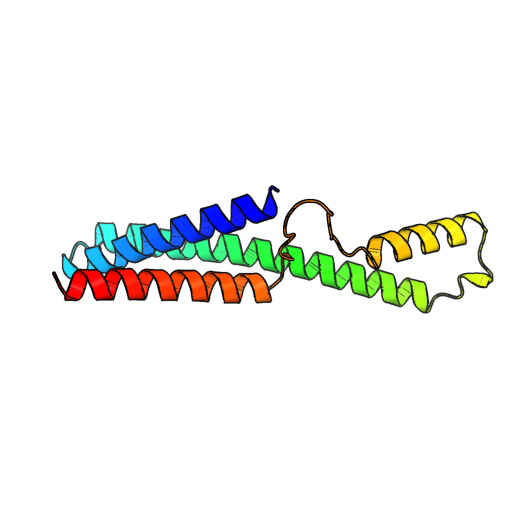67.69 105 ALA A CA 1
ATOM 835 C C . ALA A 1 105 ? 4.012 0.656 -8.584 1.00 67.69 105 ALA A C 1
ATOM 837 O O . ALA A 1 105 ? 3.824 0.047 -9.630 1.00 67.69 105 ALA A O 1
ATOM 838 N N . ASN A 1 106 ? 4.496 0.057 -7.501 1.00 76.25 106 ASN A N 1
ATOM 839 C CA . ASN A 1 106 ? 4.885 -1.345 -7.461 1.00 76.25 106 ASN A CA 1
ATOM 840 C C . ASN A 1 106 ? 4.222 -2.082 -6.289 1.00 76.25 106 ASN A C 1
ATOM 842 O O . ASN A 1 106 ? 3.609 -1.483 -5.400 1.00 76.25 106 ASN A O 1
ATOM 846 N N . LEU A 1 107 ? 4.337 -3.411 -6.293 1.00 78.31 107 LEU A N 1
ATOM 847 C CA . LEU A 1 107 ? 3.746 -4.247 -5.244 1.00 78.31 107 LEU A CA 1
ATOM 848 C C . LEU A 1 107 ? 4.386 -3.990 -3.867 1.00 78.31 107 LEU A C 1
ATOM 850 O O . LEU A 1 107 ? 3.735 -4.141 -2.836 1.00 78.31 107 LEU A O 1
ATOM 854 N N . HIS A 1 108 ? 5.644 -3.547 -3.842 1.00 79.81 108 HIS A N 1
ATOM 855 C CA . HIS A 1 108 ? 6.341 -3.189 -2.610 1.00 79.81 108 HIS A CA 1
ATOM 856 C C . HIS A 1 108 ? 5.675 -1.992 -1.909 1.00 79.81 108 HIS A C 1
ATOM 858 O O . HIS A 1 108 ? 5.442 -2.029 -0.700 1.00 79.81 108 HIS A O 1
ATOM 864 N N . THR A 1 109 ? 5.279 -0.972 -2.674 1.00 80.50 109 THR A N 1
ATOM 865 C CA . THR A 1 109 ? 4.508 0.173 -2.179 1.00 80.50 109 THR A CA 1
ATOM 866 C C . THR A 1 109 ? 3.164 -0.268 -1.605 1.00 80.50 109 THR A C 1
ATOM 868 O O . THR A 1 109 ? 2.826 0.157 -0.507 1.00 80.50 109 THR A O 1
ATOM 871 N N . PHE A 1 110 ? 2.438 -1.179 -2.265 1.00 83.62 110 PHE A N 1
ATOM 872 C CA . PHE A 1 110 ? 1.186 -1.732 -1.728 1.00 83.62 110 PHE A CA 1
ATOM 873 C C . PHE A 1 110 ? 1.381 -2.378 -0.347 1.00 83.62 110 PHE A C 1
ATOM 875 O O . PHE A 1 110 ? 0.637 -2.087 0.590 1.00 83.62 110 PHE A O 1
ATOM 882 N N . VAL A 1 111 ? 2.410 -3.217 -0.193 1.00 86.94 111 VAL A N 1
ATOM 883 C CA . VAL A 1 111 ? 2.704 -3.883 1.086 1.00 86.94 111 VAL A CA 1
ATOM 884 C C . VAL A 1 111 ? 3.040 -2.864 2.173 1.00 86.94 111 VAL A C 1
ATOM 886 O O . VAL A 1 111 ? 2.533 -2.968 3.290 1.00 86.94 111 VAL A O 1
ATOM 889 N N . ASN A 1 112 ? 3.863 -1.863 1.860 1.00 87.44 112 ASN A N 1
ATOM 890 C CA . ASN A 1 112 ? 4.197 -0.803 2.809 1.00 87.44 112 ASN A CA 1
ATOM 891 C C . ASN A 1 112 ? 2.967 0.033 3.180 1.00 87.44 112 ASN A C 1
ATOM 893 O O . ASN A 1 112 ? 2.786 0.366 4.351 1.00 87.44 112 ASN A O 1
ATOM 897 N N . SER A 1 113 ? 2.080 0.298 2.220 1.00 87.19 113 SER A N 1
ATOM 898 C CA . SER A 1 113 ? 0.821 0.990 2.472 1.00 87.19 113 SER A CA 1
ATOM 899 C C . SER A 1 113 ? -0.086 0.210 3.416 1.00 87.19 113 SER A C 1
ATOM 901 O O . SER A 1 113 ? -0.588 0.790 4.378 1.00 87.19 113 SER A O 1
ATOM 903 N N . MET A 1 114 ? -0.248 -1.097 3.199 1.00 89.38 114 MET A N 1
ATOM 904 C CA . MET A 1 114 ? -1.041 -1.957 4.082 1.00 89.38 114 MET A CA 1
ATOM 905 C C . MET A 1 114 ? -0.431 -2.027 5.486 1.00 89.38 114 MET A C 1
ATOM 907 O O . MET A 1 114 ? -1.149 -1.881 6.472 1.00 89.38 114 MET A O 1
ATOM 911 N N . LYS A 1 115 ? 0.897 -2.164 5.605 1.00 89.94 115 LYS A N 1
ATOM 912 C CA . LYS A 1 115 ? 1.595 -2.114 6.903 1.00 89.94 115 LYS A CA 1
ATOM 913 C C . LYS A 1 115 ? 1.319 -0.812 7.656 1.00 89.94 115 LYS A C 1
ATOM 915 O O . LYS A 1 115 ? 1.065 -0.853 8.857 1.00 89.94 115 LYS A O 1
ATOM 920 N N . ALA A 1 116 ? 1.347 0.326 6.962 1.00 90.12 116 ALA A N 1
ATOM 921 C CA . ALA A 1 116 ? 1.053 1.625 7.561 1.00 90.12 116 ALA A CA 1
ATOM 922 C C . ALA A 1 116 ? -0.396 1.706 8.071 1.00 90.12 116 ALA A C 1
ATOM 924 O O . ALA A 1 116 ? -0.615 2.134 9.203 1.00 90.12 116 ALA A O 1
ATOM 925 N N . VAL A 1 117 ? -1.363 1.228 7.280 1.00 90.94 117 VAL A N 1
ATOM 926 C CA . VAL A 1 117 ? -2.779 1.140 7.679 1.00 90.94 117 VAL A CA 1
ATOM 927 C C . VAL A 1 117 ? -2.942 0.283 8.937 1.00 90.94 117 VAL A C 1
ATOM 929 O O . VAL A 1 117 ? -3.555 0.729 9.903 1.00 90.94 117 VAL A O 1
ATOM 932 N N . PHE A 1 118 ? -2.361 -0.922 8.970 1.00 90.38 118 PHE A N 1
ATOM 933 C CA . PHE A 1 118 ? -2.441 -1.802 10.142 1.00 90.38 118 PHE A CA 1
ATOM 934 C C . PHE A 1 118 ? -1.787 -1.191 11.381 1.00 90.38 118 PHE A C 1
ATOM 936 O O . PHE A 1 118 ? -2.356 -1.257 12.467 1.00 90.38 118 PHE A O 1
ATOM 943 N N . SER A 1 119 ? -0.616 -0.570 11.223 1.00 93.25 119 SER A N 1
ATOM 944 C CA . SER A 1 119 ? 0.069 0.133 12.311 1.00 93.25 119 SER A CA 1
ATOM 945 C C . SER A 1 119 ? -0.811 1.243 12.897 1.00 93.25 119 SER A C 1
ATOM 947 O O . SER A 1 119 ? -0.992 1.321 14.112 1.00 93.25 119 SER A O 1
ATOM 949 N N . TYR A 1 120 ? -1.437 2.047 12.033 1.00 90.31 120 TYR A N 1
ATOM 950 C CA . TYR A 1 120 ? -2.342 3.117 12.446 1.00 90.31 120 TYR A CA 1
ATOM 951 C C . TYR A 1 120 ? -3.605 2.591 13.140 1.00 90.31 120 TYR A C 1
ATOM 953 O O . TYR A 1 120 ? -3.986 3.103 14.190 1.00 90.31 120 TYR A O 1
ATOM 961 N N . LEU A 1 121 ? -4.230 1.539 12.602 1.00 90.38 121 LEU A N 1
ATOM 962 C CA . LEU A 1 121 ? -5.390 0.904 13.232 1.00 90.38 121 LEU A CA 1
ATOM 963 C C . LEU A 1 121 ? -5.042 0.347 14.615 1.00 90.38 121 LEU A C 1
ATOM 965 O O . LEU A 1 121 ? -5.768 0.608 15.570 1.00 90.38 121 LEU A O 1
ATOM 969 N N . ASN A 1 122 ? -3.916 -0.357 14.746 1.00 91.81 122 ASN A N 1
ATOM 970 C CA . ASN A 1 122 ? -3.449 -0.874 16.033 1.00 91.81 122 ASN A CA 1
ATOM 971 C C . ASN A 1 122 ? -3.194 0.251 17.039 1.00 91.81 122 ASN A C 1
ATOM 973 O O . ASN A 1 122 ? -3.569 0.129 18.201 1.00 91.81 122 ASN A O 1
ATOM 977 N N . PHE A 1 123 ? -2.599 1.359 16.598 1.00 92.44 123 PHE A N 1
ATOM 978 C CA . PHE A 1 123 ? -2.396 2.536 17.437 1.00 92.44 123 PHE A CA 1
ATOM 979 C C . PHE A 1 123 ? -3.724 3.137 17.922 1.00 92.44 123 PHE A C 1
ATOM 981 O O . PHE A 1 123 ? -3.889 3.372 19.118 1.00 92.44 123 PHE A O 1
ATOM 988 N N . LEU A 1 124 ? -4.698 3.327 17.024 1.00 88.69 124 LEU A N 1
ATOM 989 C CA . LEU A 1 124 ? -6.034 3.809 17.391 1.00 88.69 124 LEU A CA 1
ATOM 990 C C . LEU A 1 124 ? -6.746 2.867 18.368 1.00 88.69 124 LEU A C 1
ATOM 992 O O . LEU A 1 124 ? -7.403 3.330 19.300 1.00 88.69 124 LEU A O 1
ATOM 996 N N . LEU A 1 125 ? -6.606 1.555 18.176 1.00 87.12 125 LEU A N 1
ATOM 997 C CA . LEU A 1 125 ? -7.173 0.562 19.083 1.00 87.12 125 LEU A CA 1
ATOM 998 C C . LEU A 1 125 ? -6.518 0.604 20.459 1.00 87.12 125 LEU A C 1
ATOM 1000 O O . LEU A 1 125 ? -7.228 0.601 21.457 1.00 87.12 125 LEU A O 1
ATOM 1004 N N . ALA A 1 126 ? -5.191 0.718 20.518 1.00 91.19 126 ALA A N 1
ATOM 1005 C CA . ALA A 1 126 ? -4.457 0.819 21.774 1.00 91.19 126 ALA A CA 1
ATOM 1006 C C . ALA A 1 126 ? -4.814 2.084 22.575 1.00 91.19 126 ALA A C 1
ATOM 1008 O O . ALA A 1 126 ? -4.777 2.062 23.802 1.00 91.19 126 ALA A O 1
ATOM 1009 N N . ILE A 1 127 ? -5.158 3.188 21.901 1.00 90.25 127 ILE A N 1
ATOM 1010 C CA . ILE A 1 127 ? -5.672 4.396 22.565 1.00 90.25 127 ILE A CA 1
ATOM 1011 C C . ILE A 1 127 ? -7.085 4.160 23.095 1.00 90.25 127 ILE A C 1
ATOM 1013 O O . ILE A 1 127 ? -7.384 4.554 24.218 1.00 90.25 127 ILE A O 1
ATOM 1017 N N . LYS A 1 128 ? -7.948 3.516 22.300 1.00 82.62 128 LYS A N 1
ATOM 1018 C CA . LYS A 1 128 ? -9.337 3.252 22.685 1.00 82.62 128 LYS A CA 1
ATOM 1019 C C . LYS A 1 128 ? -9.447 2.281 23.865 1.00 82.62 128 LYS A C 1
ATOM 1021 O O . LYS A 1 128 ? -10.319 2.472 24.693 1.00 82.62 128 LYS A O 1
ATOM 1026 N N . ASP A 1 129 ? -8.580 1.274 23.941 1.00 80.81 129 ASP A N 1
ATOM 1027 C CA . ASP A 1 129 ? -8.560 0.280 25.028 1.00 80.81 129 ASP A CA 1
ATOM 1028 C C . ASP A 1 129 ? -8.139 0.877 26.386 1.00 80.81 129 ASP A C 1
ATOM 1030 O O . ASP A 1 129 ? -8.489 0.359 27.440 1.00 80.81 129 ASP A O 1
ATOM 1034 N N . LYS A 1 130 ? -7.404 1.998 26.372 1.00 71.31 130 LYS A N 1
ATOM 1035 C CA . LYS A 1 130 ? -6.956 2.707 27.581 1.00 71.31 130 LYS A CA 1
ATOM 1036 C C . LYS A 1 130 ? -7.942 3.760 28.102 1.00 71.31 130 LYS A C 1
ATOM 1038 O O . LYS A 1 130 ? -7.653 4.358 29.140 1.00 71.31 130 LYS A O 1
ATOM 1043 N N . SER A 1 131 ? -9.028 4.036 27.379 1.00 59.44 131 SER A N 1
ATOM 1044 C CA . SER A 1 131 ? -10.036 5.052 27.721 1.00 59.44 131 SER A CA 1
ATOM 1045 C C . SER A 1 131 ? -11.316 4.422 28.241 1.00 59.44 131 SER A C 1
ATOM 1047 O O . SER A 1 131 ? -12.002 5.156 28.985 1.00 59.44 131 SER A O 1
#

Secondary structure (DSSP, 8-state):
-HHHHHHHHHHHHHHHHHHHHHHHHHHT-HHHHHHHHHHHHHHHHHHHHHHHHHHHHHHHHHHHHHHHHHS-GGGS-HHHHHHHHHHHHHHHT-S--TTS----SSHHHHHHHHHHHHHHHHHHHHHHHT-